Protein AF-R7HJP2-F1 (afdb_monomer_lite)

Foldseek 3Di:
DDQAQPWAAEPVRFTWHFNDWDQDPNFIKTFTATPVPRDTAIFTDDPRYTYHDPDPVSRVVRLVVVLVPCPPPDDSVVPDPDDDPVVVVVVVSVVVVVVVVVVD

Radius of gyration: 13.5 Å; chains: 1; bounding box: 38×28×32 Å

Structure (mmCIF, N/CA/C/O backbone):
data_AF-R7HJP2-F1
#
_entry.id   AF-R7HJP2-F1
#
loop_
_atom_site.group_PDB
_atom_site.id
_atom_site.type_symbol
_atom_site.label_atom_id
_atom_site.label_alt_id
_atom_site.label_comp_id
_atom_site.label_asym_id
_atom_site.label_entity_id
_atom_site.label_seq_id
_atom_site.pdbx_PDB_ins_code
_atom_site.Cartn_x
_atom_site.Cartn_y
_atom_site.Cartn_z
_atom_site.occupancy
_atom_site.B_iso_or_equiv
_atom_site.auth_seq_id
_atom_site.auth_comp_id
_atom_site.auth_asym_id
_atom_site.auth_atom_id
_atom_site.pdbx_PDB_model_num
ATOM 1 N N . MET A 1 1 ? -11.604 -10.694 -5.825 1.00 54.28 1 MET A N 1
ATOM 2 C CA . MET A 1 1 ? -12.032 -9.339 -6.214 1.00 54.28 1 MET A CA 1
ATOM 3 C C . MET A 1 1 ? -10.788 -8.577 -6.587 1.00 54.28 1 MET A C 1
ATOM 5 O O . MET A 1 1 ? -9.931 -8.406 -5.728 1.00 54.28 1 MET A O 1
ATOM 9 N N . ASP A 1 2 ? -10.667 -8.234 -7.862 1.00 70.00 2 ASP A N 1
ATOM 10 C CA . ASP A 1 2 ? -9.607 -7.354 -8.331 1.00 70.00 2 ASP A CA 1
ATOM 11 C C . ASP A 1 2 ? -9.995 -5.920 -7.948 1.00 70.00 2 ASP A C 1
ATOM 13 O O . ASP A 1 2 ? -11.079 -5.449 -8.310 1.00 70.00 2 ASP A O 1
ATOM 17 N N . LEU A 1 3 ? -9.197 -5.299 -7.079 1.00 78.06 3 LEU A N 1
ATOM 18 C CA . LEU A 1 3 ? -9.408 -3.916 -6.638 1.00 78.06 3 LEU A CA 1
ATOM 19 C C . LEU A 1 3 ? -8.527 -2.948 -7.429 1.00 78.06 3 LEU A C 1
ATOM 21 O O . LEU A 1 3 ? -8.677 -1.747 -7.258 1.00 78.06 3 LEU A O 1
ATOM 25 N N . VAL A 1 4 ? -7.624 -3.445 -8.279 1.00 82.31 4 VAL A N 1
ATOM 26 C CA . VAL A 1 4 ? -6.729 -2.598 -9.067 1.00 82.31 4 VAL A CA 1
ATOM 27 C C . VAL A 1 4 ? -7.550 -1.758 -10.048 1.00 82.31 4 VAL A C 1
ATOM 29 O O . VAL A 1 4 ? -8.477 -2.253 -10.685 1.00 82.31 4 VAL A O 1
ATOM 32 N N . GLY A 1 5 ? -7.240 -0.466 -10.127 1.00 78.62 5 GLY A N 1
ATOM 33 C CA . GLY A 1 5 ? -7.970 0.530 -10.909 1.00 78.62 5 GLY A CA 1
ATOM 34 C C . GLY A 1 5 ? -9.267 1.025 -10.265 1.00 78.62 5 GLY A C 1
ATOM 35 O O . GLY A 1 5 ? -9.909 1.909 -10.824 1.00 78.62 5 GLY A O 1
ATOM 36 N N . LYS A 1 6 ? -9.671 0.494 -9.101 1.00 85.38 6 LYS A N 1
ATOM 37 C CA . LYS A 1 6 ? -10.838 1.004 -8.372 1.00 85.38 6 LYS A CA 1
ATOM 38 C C . LYS A 1 6 ? -10.448 2.131 -7.430 1.00 85.38 6 LYS A C 1
ATOM 40 O O . LYS A 1 6 ? -9.408 2.069 -6.774 1.00 85.38 6 LYS A O 1
ATOM 45 N N . THR A 1 7 ? -11.342 3.103 -7.320 1.00 89.44 7 THR A N 1
ATOM 46 C CA . THR A 1 7 ? -11.304 4.119 -6.273 1.00 89.44 7 THR A CA 1
ATOM 47 C C . THR A 1 7 ? -11.880 3.538 -4.990 1.00 89.44 7 THR A C 1
ATOM 49 O O . THR A 1 7 ? -12.980 2.982 -4.997 1.00 89.44 7 THR A O 1
ATOM 52 N N . LEU A 1 8 ? -11.126 3.636 -3.902 1.00 89.94 8 LEU A N 1
ATOM 53 C CA . LEU A 1 8 ? -11.549 3.274 -2.556 1.00 89.94 8 LEU A CA 1
ATOM 54 C C . LEU A 1 8 ? -11.334 4.475 -1.637 1.00 89.94 8 LEU A C 1
ATOM 56 O O . LEU A 1 8 ? -10.412 5.261 -1.851 1.00 89.94 8 LEU A O 1
ATOM 60 N N . CYS A 1 9 ? -12.167 4.589 -0.610 1.00 90.94 9 CYS A N 1
ATOM 61 C CA . CYS A 1 9 ? -12.001 5.607 0.417 1.00 90.94 9 CYS A CA 1
ATOM 62 C C . CYS A 1 9 ? -11.136 5.073 1.556 1.00 90.94 9 CYS A C 1
ATOM 64 O O . CYS A 1 9 ? -11.234 3.891 1.921 1.00 90.94 9 CYS A O 1
ATOM 66 N N . ASP A 1 10 ? -10.310 5.941 2.120 1.00 89.69 10 ASP A N 1
ATOM 67 C CA . ASP A 1 10 ? -9.657 5.673 3.391 1.00 89.69 10 ASP A CA 1
ATOM 68 C C . ASP A 1 10 ? -10.602 5.927 4.585 1.00 89.69 10 ASP A C 1
ATOM 70 O O . ASP A 1 10 ? -11.780 6.261 4.432 1.00 89.69 10 ASP A O 1
ATOM 74 N N . GLU A 1 11 ? -10.078 5.757 5.796 1.00 86.62 11 GLU A N 1
ATOM 75 C CA . GLU A 1 11 ? -10.783 6.033 7.051 1.00 86.62 11 GLU A CA 1
ATOM 76 C C . GLU A 1 11 ? -11.162 7.510 7.257 1.00 86.62 11 GLU A C 1
ATOM 78 O O . GLU A 1 11 ? -12.068 7.799 8.041 1.00 86.62 11 GLU A O 1
ATOM 83 N N . THR A 1 12 ? -10.511 8.438 6.549 1.00 86.06 12 THR A N 1
ATOM 84 C CA . THR A 1 12 ? -10.820 9.875 6.589 1.00 86.06 12 THR A CA 1
ATOM 85 C C . THR A 1 12 ? -11.843 10.302 5.529 1.00 86.06 12 THR A C 1
ATOM 87 O O . THR A 1 12 ? -12.389 11.404 5.610 1.00 86.06 12 THR A O 1
ATOM 90 N N . GLY A 1 13 ? -12.171 9.411 4.588 1.00 85.62 13 GLY A N 1
ATOM 91 C CA . GLY A 1 13 ? -13.083 9.663 3.472 1.00 85.62 13 GLY A CA 1
ATOM 92 C C . GLY A 1 13 ? -12.389 10.197 2.218 1.00 85.62 13 GLY A C 1
ATOM 93 O O . GLY A 1 13 ? -13.066 10.517 1.241 1.00 85.62 13 GLY A O 1
ATOM 94 N N . GLU A 1 14 ? -11.061 10.283 2.216 1.00 88.19 14 GLU A N 1
ATOM 95 C CA . GLU A 1 14 ? -10.278 10.619 1.038 1.00 88.19 14 GLU A CA 1
ATOM 96 C C . GLU A 1 14 ? -10.286 9.469 0.030 1.00 88.19 14 GLU A C 1
ATOM 98 O O . GLU A 1 14 ? -10.159 8.292 0.368 1.00 88.19 14 GLU A O 1
ATOM 103 N N . GLU A 1 15 ? -10.419 9.825 -1.243 1.00 89.94 15 GLU A N 1
ATOM 104 C CA . GLU A 1 15 ? -10.473 8.870 -2.339 1.00 89.94 15 GLU A CA 1
ATOM 105 C C . GLU A 1 15 ? -9.080 8.562 -2.886 1.00 89.94 15 GLU A C 1
ATOM 107 O O . GLU A 1 15 ? -8.305 9.457 -3.241 1.00 89.94 15 GLU A O 1
ATOM 112 N N . TYR A 1 16 ? -8.790 7.271 -3.021 1.00 89.56 16 TYR A N 1
ATOM 113 C CA . TYR A 1 16 ? -7.543 6.764 -3.569 1.00 89.56 16 TYR A CA 1
ATOM 114 C C . TYR A 1 16 ? -7.808 5.711 -4.643 1.00 89.56 16 TYR A C 1
ATOM 116 O O . TYR A 1 16 ? -8.585 4.775 -4.450 1.00 89.56 16 TYR A O 1
ATOM 124 N N . VAL A 1 17 ? -7.107 5.810 -5.770 1.00 88.12 17 VAL A N 1
ATOM 125 C CA . VAL A 1 17 ? -7.125 4.799 -6.831 1.00 88.12 17 VAL A CA 1
ATOM 126 C C . VAL A 1 17 ? -6.089 3.731 -6.522 1.00 88.12 17 VAL A C 1
ATOM 128 O O . VAL A 1 17 ? -4.898 4.020 -6.400 1.00 88.12 17 VAL A O 1
ATOM 131 N N . VAL A 1 18 ? -6.521 2.477 -6.418 1.00 87.38 18 VAL A N 1
ATOM 132 C CA . VAL A 1 18 ? -5.622 1.347 -6.160 1.00 87.38 18 VAL A CA 1
ATOM 133 C C . VAL A 1 18 ? -4.801 1.039 -7.409 1.00 87.38 18 VAL A C 1
ATOM 135 O O . VAL A 1 18 ? -5.332 0.622 -8.434 1.00 87.38 18 VAL A O 1
ATOM 138 N N . LEU A 1 19 ? -3.484 1.177 -7.312 1.00 82.81 19 LEU A N 1
ATOM 139 C CA . LEU A 1 19 ? -2.540 0.881 -8.391 1.00 82.81 19 LEU A CA 1
ATOM 140 C C . LEU A 1 19 ? -2.086 -0.578 -8.375 1.00 82.81 19 LEU A C 1
ATOM 142 O O . LEU A 1 19 ? -1.875 -1.176 -9.429 1.00 82.81 19 LEU A O 1
ATOM 146 N N . LYS A 1 20 ? -1.912 -1.161 -7.183 1.00 82.88 20 LYS A N 1
ATOM 147 C CA . LYS A 1 20 ? -1.474 -2.553 -7.035 1.00 82.88 20 LYS A CA 1
ATOM 148 C C . LYS A 1 20 ? -1.893 -3.140 -5.695 1.00 82.88 20 LYS A C 1
ATOM 150 O O . LYS A 1 20 ? -1.890 -2.448 -4.683 1.00 82.88 20 LYS A O 1
ATOM 155 N N . LEU A 1 21 ? -2.195 -4.437 -5.684 1.00 84.62 21 LEU A N 1
ATOM 156 C CA . LEU A 1 21 ? -2.418 -5.211 -4.464 1.00 84.62 21 LEU A CA 1
ATO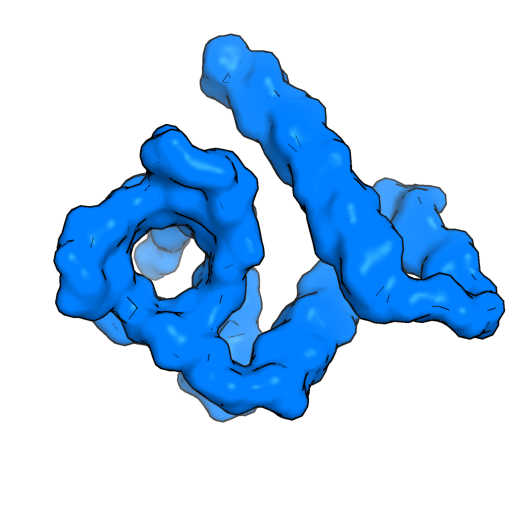M 157 C C . LEU A 1 21 ? -1.186 -6.057 -4.132 1.00 84.62 21 LEU A C 1
ATOM 159 O O . LEU A 1 21 ? -0.625 -6.721 -5.003 1.00 84.62 21 LEU A O 1
ATOM 163 N N . ILE A 1 22 ? -0.794 -6.066 -2.862 1.00 84.38 22 ILE A N 1
ATOM 164 C CA . ILE A 1 22 ? 0.301 -6.874 -2.313 1.00 84.38 22 ILE A CA 1
ATOM 165 C C . ILE A 1 22 ? -0.239 -7.648 -1.119 1.00 84.38 22 ILE A C 1
ATOM 167 O O . ILE A 1 22 ? -1.063 -7.144 -0.363 1.00 84.38 22 ILE A O 1
ATOM 171 N N . ASN A 1 23 ? 0.222 -8.878 -0.927 1.00 84.88 23 ASN A N 1
ATOM 172 C CA . ASN A 1 23 ? -0.109 -9.652 0.262 1.00 84.88 23 ASN A CA 1
ATOM 173 C C . ASN A 1 23 ? 1.130 -9.736 1.157 1.00 84.88 23 ASN A C 1
ATOM 175 O O . ASN A 1 23 ? 2.100 -10.410 0.811 1.00 84.88 23 ASN A O 1
ATOM 179 N N . TYR A 1 24 ? 1.109 -9.033 2.285 1.00 81.94 24 TYR A N 1
ATOM 180 C CA . TYR A 1 24 ? 2.197 -8.999 3.255 1.00 81.94 24 TYR A CA 1
ATOM 181 C C . TYR A 1 24 ? 1.792 -9.773 4.503 1.00 81.94 24 TYR A C 1
ATOM 183 O O . TYR A 1 24 ? 0.922 -9.341 5.250 1.00 81.94 24 TYR A O 1
ATOM 191 N N . LYS A 1 25 ? 2.419 -10.931 4.743 1.00 84.50 25 LYS A N 1
ATOM 192 C CA . LYS A 1 25 ? 2.169 -11.771 5.934 1.00 84.50 25 LYS A CA 1
ATOM 193 C C . LYS A 1 25 ? 0.671 -12.022 6.207 1.00 84.50 25 LYS A C 1
ATOM 195 O O . LYS A 1 25 ? 0.221 -11.907 7.340 1.00 84.50 25 LYS A O 1
ATOM 200 N N . ALA A 1 26 ? -0.082 -12.367 5.160 1.00 82.31 26 ALA A N 1
ATOM 201 C CA . ALA A 1 26 ? -1.540 -12.570 5.169 1.00 82.31 26 ALA A CA 1
ATOM 202 C C . ALA A 1 26 ? -2.403 -11.299 5.326 1.00 82.31 26 ALA A C 1
ATOM 204 O O . ALA A 1 26 ? -3.629 -11.398 5.375 1.00 82.31 26 ALA A O 1
ATOM 205 N N . ILE A 1 27 ? -1.794 -10.114 5.338 1.00 84.81 27 ILE A N 1
ATOM 206 C CA . ILE A 1 27 ? -2.481 -8.825 5.271 1.00 84.81 27 ILE A CA 1
ATOM 207 C C . ILE A 1 27 ? -2.502 -8.372 3.812 1.00 84.81 27 ILE A C 1
ATOM 209 O O . ILE A 1 27 ? -1.461 -8.252 3.164 1.00 84.81 27 ILE A O 1
ATOM 213 N N . LYS A 1 28 ? -3.697 -8.105 3.280 1.00 88.50 28 LYS A N 1
ATOM 214 C CA . LYS A 1 28 ? -3.828 -7.471 1.966 1.00 88.50 28 LYS A CA 1
ATOM 215 C C . LYS A 1 28 ? -3.510 -5.993 2.099 1.00 88.50 28 LYS A C 1
ATOM 217 O O . LYS A 1 28 ? -4.162 -5.297 2.869 1.00 88.50 28 LYS A O 1
ATOM 222 N N . CYS A 1 29 ? -2.561 -5.525 1.309 1.00 88.19 29 CYS A N 1
ATOM 223 C CA . CYS A 1 29 ? -2.185 -4.128 1.216 1.00 88.19 29 CYS A CA 1
ATOM 224 C C . CYS A 1 29 ? -2.415 -3.621 -0.208 1.00 88.19 29 CYS A C 1
ATOM 226 O O . CYS A 1 29 ? -2.250 -4.362 -1.177 1.00 88.19 29 CYS A O 1
ATOM 228 N N . ALA A 1 30 ? -2.797 -2.361 -0.332 1.00 87.75 30 ALA A N 1
ATOM 229 C CA . ALA A 1 30 ? -2.956 -1.662 -1.592 1.00 87.75 30 ALA A CA 1
ATOM 230 C C . ALA A 1 30 ? -1.928 -0.541 -1.664 1.00 87.75 30 ALA A C 1
ATOM 232 O O . ALA A 1 30 ? -1.830 0.278 -0.754 1.00 87.75 30 ALA A O 1
ATOM 233 N N . TYR A 1 31 ? -1.187 -0.491 -2.761 1.00 86.31 31 TYR A N 1
ATOM 234 C CA . TYR A 1 31 ? -0.515 0.727 -3.174 1.00 86.31 31 TYR A CA 1
ATOM 235 C C . TYR A 1 31 ? -1.528 1.558 -3.948 1.00 86.31 31 TYR A C 1
ATOM 237 O O . TYR A 1 31 ? -2.048 1.083 -4.961 1.00 86.31 31 TYR A O 1
ATOM 245 N N . ALA A 1 32 ? -1.849 2.745 -3.449 1.00 87.56 32 ALA A N 1
ATOM 246 C CA . ALA A 1 32 ? -2.893 3.590 -4.006 1.00 87.56 32 ALA A CA 1
ATOM 247 C C . ALA A 1 32 ? -2.422 5.042 -4.126 1.00 87.56 32 ALA A C 1
ATOM 249 O O . ALA A 1 32 ? -1.517 5.471 -3.408 1.00 87.56 32 ALA A O 1
ATOM 250 N N . VAL A 1 33 ? -3.023 5.783 -5.052 1.00 84.31 33 VAL A N 1
ATOM 251 C CA . VAL A 1 33 ? -2.738 7.199 -5.311 1.00 84.31 33 VAL A CA 1
ATOM 252 C C . VAL A 1 33 ? -3.966 8.040 -5.002 1.00 84.31 33 VAL A C 1
ATOM 254 O O . VAL A 1 33 ? -5.068 7.672 -5.400 1.00 84.31 33 VAL A O 1
ATOM 257 N N . SER A 1 34 ? -3.787 9.141 -4.278 1.00 85.56 34 SER A N 1
ATOM 258 C CA . SER A 1 34 ? -4.856 10.087 -3.968 1.00 85.56 34 SER A CA 1
ATOM 259 C C . SER A 1 34 ? -5.407 10.680 -5.257 1.00 85.56 34 SER A C 1
ATOM 261 O O . SER A 1 34 ? -4.641 11.132 -6.109 1.00 85.56 34 SER A O 1
ATOM 263 N N . VAL A 1 35 ? -6.733 10.712 -5.377 1.00 83.31 35 VAL A N 1
ATOM 264 C CA . VAL A 1 35 ? -7.422 11.358 -6.504 1.00 83.31 35 VAL A CA 1
ATOM 265 C C . VAL A 1 35 ? -7.224 12.878 -6.473 1.00 83.31 35 VAL A C 1
ATOM 267 O O . VAL A 1 35 ? -7.171 13.510 -7.523 1.00 83.31 35 VAL A O 1
ATO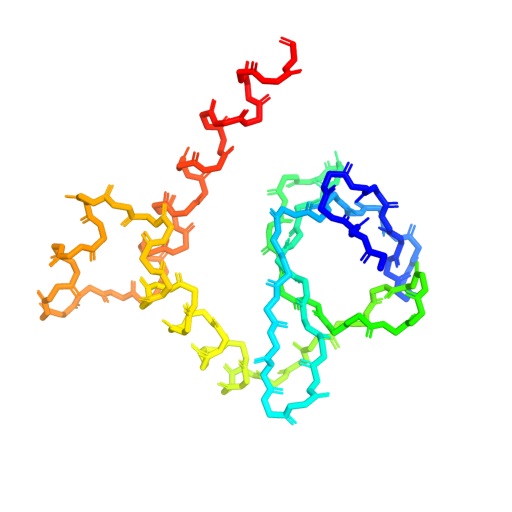M 270 N N . ASN A 1 36 ? -7.085 13.461 -5.279 1.00 80.50 36 ASN A N 1
ATOM 271 C CA . ASN A 1 36 ? -7.062 14.913 -5.085 1.00 80.50 36 ASN A CA 1
ATOM 272 C C . ASN A 1 36 ? -5.650 15.504 -5.001 1.00 80.50 36 ASN A C 1
ATOM 274 O O . ASN A 1 36 ? -5.465 16.677 -5.320 1.00 80.50 36 ASN A O 1
ATOM 278 N N . SER A 1 37 ? -4.668 14.712 -4.563 1.00 74.69 37 SER A N 1
ATOM 279 C CA . SER A 1 37 ? -3.341 15.228 -4.194 1.00 74.69 37 SER A CA 1
ATOM 280 C C . SER A 1 37 ? -2.178 14.518 -4.893 1.00 74.69 37 SER A C 1
ATOM 282 O O . SER A 1 37 ? -1.029 14.773 -4.539 1.00 74.69 37 SER A O 1
ATOM 284 N N . ASP A 1 38 ? -2.442 13.590 -5.828 1.00 73.12 38 ASP A N 1
ATOM 285 C CA . ASP A 1 38 ? -1.436 12.725 -6.487 1.00 73.12 38 ASP A CA 1
ATOM 286 C C . ASP A 1 38 ? -0.534 11.928 -5.513 1.00 73.12 38 ASP A C 1
ATOM 288 O O . ASP A 1 38 ? 0.428 11.259 -5.911 1.00 73.12 38 ASP A O 1
ATOM 292 N N . GLU A 1 39 ? -0.858 11.970 -4.220 1.00 79.00 39 GLU A N 1
ATOM 293 C CA . GLU A 1 39 ? -0.064 11.417 -3.138 1.00 79.00 39 GLU A CA 1
ATOM 294 C C . GLU A 1 39 ? -0.214 9.900 -3.103 1.00 79.00 39 GLU A C 1
ATOM 296 O O . GLU A 1 39 ? -1.320 9.366 -3.010 1.00 79.00 39 GLU A O 1
ATOM 301 N N . LYS A 1 40 ? 0.911 9.187 -3.174 1.00 77.12 40 LYS A N 1
ATOM 302 C CA . LYS A 1 40 ? 0.926 7.724 -3.190 1.00 77.12 40 LYS A CA 1
ATOM 303 C C . LYS A 1 40 ? 1.197 7.183 -1.798 1.00 77.12 40 LYS A C 1
ATOM 305 O O . LYS A 1 40 ? 2.191 7.534 -1.166 1.00 77.12 40 LYS A O 1
ATOM 310 N N . LYS A 1 41 ? 0.341 6.272 -1.349 1.00 83.12 41 LYS A N 1
ATOM 311 C CA . LYS A 1 41 ? 0.403 5.662 -0.021 1.00 83.12 41 LYS A CA 1
ATOM 312 C C . LYS A 1 41 ? 0.152 4.162 -0.092 1.00 83.12 41 LYS A C 1
ATOM 314 O O . LYS A 1 41 ? -0.460 3.643 -1.028 1.00 83.12 41 LYS A O 1
ATOM 319 N N . ILE A 1 42 ? 0.674 3.457 0.909 1.00 87.06 42 ILE A N 1
ATOM 320 C CA . ILE A 1 42 ? 0.395 2.039 1.122 1.00 87.06 42 ILE A CA 1
ATOM 321 C C . ILE A 1 42 ? -0.645 1.940 2.227 1.00 87.06 42 ILE A C 1
ATOM 323 O O . ILE A 1 42 ? -0.425 2.404 3.344 1.00 87.06 42 ILE A O 1
ATOM 327 N N . PHE A 1 43 ? -1.748 1.287 1.906 1.00 90.00 43 PHE A N 1
ATOM 328 C CA . PHE A 1 43 ? -2.860 1.060 2.809 1.00 90.00 43 PHE A CA 1
ATOM 329 C C . PHE A 1 43 ? -3.035 -0.428 3.060 1.00 90.00 43 PHE A C 1
ATOM 331 O O . PHE A 1 43 ? -2.723 -1.256 2.204 1.00 90.00 43 PHE A O 1
ATOM 338 N N . GLN A 1 44 ? -3.592 -0.780 4.206 1.00 91.00 44 GLN A N 1
ATOM 339 C CA . GLN A 1 44 ? -4.172 -2.091 4.425 1.00 91.00 44 GLN A CA 1
ATOM 340 C C . GLN A 1 44 ? -5.585 -2.104 3.835 1.00 91.00 44 GLN A C 1
ATOM 342 O O . GLN A 1 44 ? -6.385 -1.206 4.069 1.00 91.00 44 GLN A O 1
ATOM 347 N N . VAL A 1 45 ? -5.910 -3.142 3.074 1.00 89.44 45 VAL A N 1
ATOM 348 C CA . VAL A 1 45 ? -7.242 -3.330 2.500 1.00 89.44 45 VAL A CA 1
ATOM 349 C C . VAL A 1 45 ? -8.108 -4.078 3.500 1.00 89.44 45 VAL A C 1
ATOM 351 O O . VAL A 1 45 ? -7.801 -5.217 3.867 1.00 89.44 45 VAL A O 1
ATOM 354 N N . SER A 1 46 ? -9.225 -3.469 3.885 1.00 87.19 46 SER A N 1
ATOM 355 C CA . SER A 1 46 ? -10.237 -4.094 4.733 1.00 87.19 46 SER A CA 1
ATOM 356 C C . SER A 1 46 ? -11.603 -3.996 4.063 1.00 87.19 46 SER A C 1
ATOM 358 O O . SER A 1 46 ? -12.212 -2.931 3.995 1.00 87.19 46 SER A O 1
ATOM 360 N N . GLY A 1 47 ? -12.081 -5.111 3.503 1.00 83.69 47 GLY A N 1
ATOM 361 C CA . GLY A 1 47 ? -13.308 -5.122 2.702 1.00 83.69 47 GLY A CA 1
ATOM 362 C C . GLY A 1 47 ? -13.188 -4.218 1.469 1.00 83.69 47 GLY A C 1
ATOM 363 O O . GLY A 1 47 ? -12.377 -4.498 0.587 1.00 83.69 47 GLY A O 1
ATOM 364 N N . ASN A 1 48 ? -13.990 -3.148 1.436 1.00 80.38 48 ASN A N 1
ATOM 365 C CA . ASN A 1 48 ? -13.976 -2.101 0.403 1.00 80.38 48 ASN A CA 1
ATOM 366 C C . ASN A 1 48 ? -13.352 -0.776 0.895 1.00 80.38 48 ASN A C 1
ATOM 368 O O . ASN A 1 48 ? -13.528 0.248 0.245 1.00 80.38 48 ASN A O 1
ATOM 372 N N . GLY A 1 49 ? -12.671 -0.778 2.042 1.00 85.31 49 GLY A N 1
ATOM 373 C CA . GLY A 1 49 ? -12.009 0.401 2.600 1.00 85.31 49 GLY A CA 1
ATOM 374 C C . GLY A 1 49 ? -10.489 0.274 2.607 1.00 85.31 49 GLY A C 1
ATOM 375 O O . GLY A 1 49 ? -9.935 -0.836 2.593 1.00 85.31 49 GLY A O 1
ATOM 376 N N . LEU A 1 50 ? -9.827 1.426 2.654 1.00 89.75 50 LEU A N 1
ATOM 377 C CA . LEU A 1 50 ? -8.393 1.555 2.875 1.00 89.75 50 LEU A CA 1
ATOM 378 C C . LEU A 1 50 ? -8.136 1.991 4.321 1.00 89.75 50 LEU A C 1
ATOM 380 O O . LEU A 1 50 ? -8.781 2.896 4.835 1.00 89.75 50 LEU A O 1
ATOM 384 N N . ILE A 1 51 ? -7.200 1.323 4.983 1.00 90.25 51 ILE A N 1
ATOM 385 C CA . ILE A 1 51 ? -6.769 1.647 6.344 1.00 90.25 51 ILE A CA 1
ATOM 386 C C . ILE A 1 51 ? -5.323 2.111 6.266 1.00 90.25 51 ILE A C 1
ATOM 388 O O . ILE A 1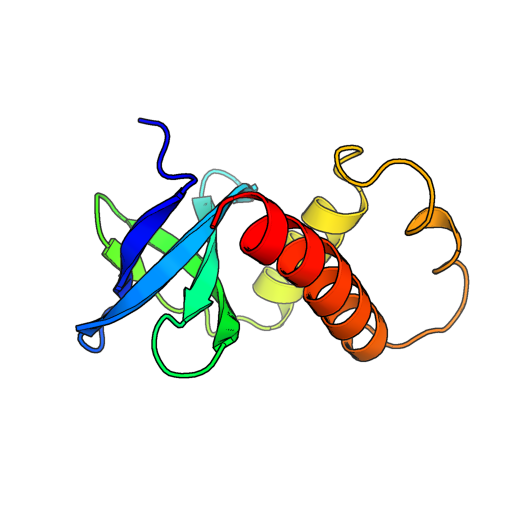 51 ? -4.483 1.424 5.669 1.00 90.25 51 ILE A O 1
ATOM 392 N N . SER A 1 52 ? -5.027 3.270 6.841 1.00 86.00 52 SER A N 1
ATOM 393 C CA . SER A 1 52 ? -3.670 3.809 6.848 1.00 86.00 52 SER A CA 1
ATOM 394 C C . SER A 1 52 ? -2.746 2.917 7.675 1.00 86.00 52 SER A C 1
ATOM 396 O O . SER A 1 52 ? -3.106 2.408 8.734 1.00 86.00 52 SER A O 1
ATOM 398 N N . ILE A 1 53 ? -1.534 2.681 7.170 1.00 84.94 53 ILE A N 1
ATOM 399 C CA . ILE A 1 53 ? -0.513 1.922 7.896 1.00 84.94 53 ILE A CA 1
ATOM 400 C C . ILE A 1 53 ? 0.475 2.917 8.498 1.00 84.94 53 ILE A C 1
ATOM 402 O O . ILE A 1 53 ? 1.286 3.486 7.779 1.00 84.94 53 ILE A O 1
ATOM 406 N N . ASP A 1 54 ? 0.491 3.072 9.820 1.00 75.69 54 ASP A N 1
ATOM 407 C CA . ASP A 1 54 ? 1.467 3.954 10.490 1.00 75.69 54 ASP A CA 1
ATOM 408 C C . ASP A 1 54 ? 2.847 3.305 10.688 1.00 75.69 54 ASP A C 1
ATOM 410 O O . ASP A 1 54 ? 3.851 3.955 11.001 1.00 75.69 54 ASP A O 1
ATOM 414 N N . SER A 1 55 ? 2.931 1.985 10.514 1.00 78.88 55 SER A N 1
ATOM 415 C CA . SER A 1 55 ? 4.166 1.237 10.732 1.00 78.88 55 SER A CA 1
ATOM 416 C C . SER A 1 55 ? 5.155 1.453 9.587 1.00 78.88 55 SER A C 1
ATOM 418 O O . SER A 1 55 ? 5.116 0.766 8.565 1.00 78.88 55 SER A O 1
ATOM 420 N N . LYS A 1 56 ? 6.124 2.353 9.798 1.00 74.50 56 LYS A N 1
ATOM 421 C CA . LYS A 1 56 ? 7.233 2.615 8.858 1.00 74.50 56 LYS A CA 1
ATOM 422 C C . LYS A 1 56 ? 7.966 1.345 8.420 1.00 74.50 56 LYS A C 1
ATOM 424 O O . LYS A 1 56 ? 8.329 1.218 7.256 1.00 74.50 56 LYS A O 1
ATOM 429 N N . LYS A 1 57 ? 8.171 0.394 9.340 1.00 75.00 57 LYS A N 1
ATOM 430 C CA . LYS A 1 57 ? 8.814 -0.892 9.027 1.00 75.00 57 LYS A CA 1
ATOM 431 C C . LYS A 1 57 ? 7.963 -1.718 8.062 1.00 75.00 57 LYS A C 1
ATOM 433 O O . LYS A 1 57 ? 8.494 -2.284 7.117 1.00 75.00 57 LYS A O 1
ATOM 438 N N . MET A 1 58 ? 6.653 -1.760 8.289 1.00 78.44 58 MET A N 1
ATOM 439 C CA . MET A 1 58 ? 5.723 -2.498 7.438 1.00 78.44 58 MET A CA 1
ATOM 440 C C . MET A 1 58 ? 5.617 -1.865 6.050 1.00 78.44 58 MET A C 1
ATOM 442 O O . MET A 1 58 ? 5.713 -2.583 5.062 1.00 78.44 58 MET A O 1
ATOM 446 N N . ILE A 1 59 ? 5.506 -0.534 5.975 1.00 78.88 59 ILE A N 1
ATOM 447 C CA . ILE A 1 59 ? 5.569 0.211 4.709 1.00 78.88 59 ILE A CA 1
ATOM 448 C C . ILE A 1 59 ? 6.855 -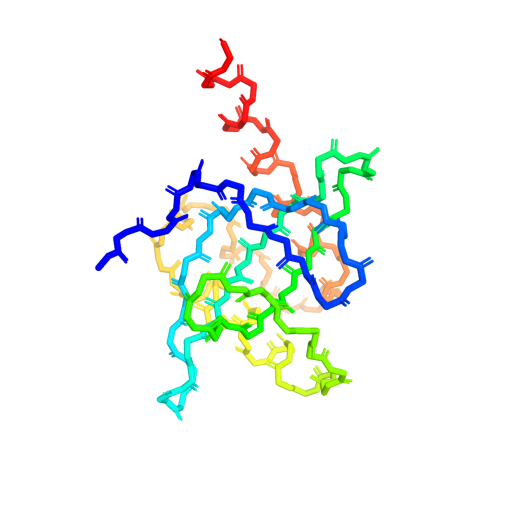0.147 3.967 1.00 78.88 59 ILE A C 1
ATOM 450 O O . ILE A 1 59 ? 6.791 -0.543 2.811 1.00 78.88 59 ILE A O 1
ATOM 454 N N . ASN A 1 60 ? 8.009 -0.067 4.634 1.00 76.56 60 ASN A N 1
ATOM 455 C CA . ASN A 1 60 ? 9.291 -0.347 4.001 1.00 76.56 60 ASN A CA 1
ATOM 456 C C . ASN A 1 60 ? 9.392 -1.787 3.477 1.00 76.56 60 ASN A C 1
ATOM 458 O O . ASN A 1 60 ? 9.837 -1.989 2.351 1.00 76.56 60 ASN A O 1
ATOM 462 N N . ASP A 1 61 ? 8.944 -2.781 4.249 1.00 79.25 61 ASP A N 1
ATOM 463 C CA . ASP A 1 61 ? 8.951 -4.177 3.804 1.00 79.25 61 ASP A CA 1
ATOM 464 C C . ASP A 1 61 ? 8.013 -4.399 2.600 1.00 79.25 61 ASP A C 1
ATOM 466 O O . ASP A 1 61 ? 8.368 -5.111 1.662 1.00 79.25 61 ASP A O 1
ATOM 470 N N . ILE A 1 62 ? 6.820 -3.787 2.598 1.00 79.38 62 ILE A N 1
ATOM 471 C CA . ILE A 1 62 ? 5.866 -3.881 1.479 1.00 79.38 62 ILE A CA 1
ATOM 472 C C . ILE A 1 62 ? 6.430 -3.187 0.240 1.00 79.38 62 ILE A C 1
ATOM 474 O O . ILE A 1 62 ? 6.331 -3.729 -0.862 1.00 79.38 62 ILE A O 1
ATOM 478 N N . THR A 1 63 ? 7.049 -2.019 0.413 1.00 74.81 63 THR A N 1
ATOM 479 C CA . THR A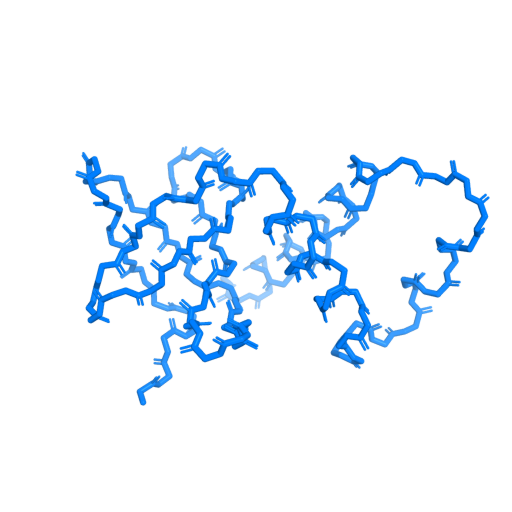 1 63 ? 7.752 -1.317 -0.661 1.00 74.81 63 THR A CA 1
ATOM 480 C C . THR A 1 63 ? 8.863 -2.192 -1.222 1.00 74.81 63 THR A C 1
ATOM 482 O O . THR A 1 63 ? 8.901 -2.371 -2.430 1.00 74.81 63 THR A O 1
ATOM 485 N N . GLN A 1 64 ? 9.700 -2.810 -0.383 1.00 71.94 64 GLN A N 1
ATOM 486 C CA . GLN A 1 64 ? 10.732 -3.761 -0.822 1.00 71.94 64 GLN A CA 1
ATOM 487 C C . GLN A 1 64 ? 10.137 -4.926 -1.627 1.00 71.94 64 GLN A C 1
ATOM 489 O O . GLN A 1 64 ? 10.603 -5.221 -2.724 1.00 71.94 64 GLN A O 1
ATOM 494 N N . MET A 1 65 ? 9.028 -5.514 -1.164 1.00 75.44 65 MET A N 1
ATOM 495 C CA . MET A 1 65 ? 8.316 -6.553 -1.920 1.00 75.44 65 MET A CA 1
ATOM 496 C C . MET A 1 65 ? 7.763 -6.055 -3.261 1.00 75.44 65 MET A C 1
ATOM 498 O O . MET A 1 65 ? 7.699 -6.832 -4.213 1.00 75.44 65 MET A O 1
ATOM 502 N N . LEU A 1 66 ? 7.354 -4.788 -3.357 1.00 70.81 66 LEU A N 1
ATOM 503 C CA . LEU A 1 66 ? 6.960 -4.164 -4.621 1.00 70.81 66 LEU A CA 1
ATOM 504 C C . LEU A 1 66 ? 8.142 -4.018 -5.585 1.00 70.81 66 LEU A C 1
ATOM 506 O O . LEU A 1 66 ? 7.939 -4.230 -6.779 1.00 70.81 66 LEU A O 1
ATOM 510 N N . ILE A 1 67 ? 9.343 -3.712 -5.079 1.00 66.75 67 ILE A N 1
ATOM 511 C CA . ILE A 1 67 ? 10.583 -3.639 -5.877 1.00 66.75 67 ILE A CA 1
ATOM 512 C C . ILE A 1 67 ? 10.963 -5.012 -6.408 1.00 66.75 67 ILE A C 1
ATOM 514 O O . ILE A 1 67 ? 11.237 -5.177 -7.596 1.00 66.75 67 ILE A O 1
ATOM 518 N N . ASP A 1 68 ? 10.956 -6.005 -5.523 1.00 66.25 68 ASP A N 1
ATOM 519 C CA . ASP A 1 68 ? 11.350 -7.373 -5.846 1.00 66.25 68 ASP A CA 1
ATOM 520 C C . ASP A 1 68 ? 10.312 -8.088 -6.719 1.00 66.25 68 ASP A C 1
ATOM 522 O O . ASP A 1 68 ? 10.633 -9.018 -7.471 1.00 66.25 68 ASP A O 1
ATOM 526 N N . SER A 1 69 ? 9.050 -7.657 -6.644 1.00 64.25 69 SER A N 1
ATOM 527 C CA . SER A 1 69 ? 7.989 -8.096 -7.539 1.00 64.25 69 SER A CA 1
ATOM 528 C C . SER A 1 69 ? 8.351 -7.667 -8.965 1.00 64.25 69 SER A C 1
ATOM 530 O O . SER A 1 69 ? 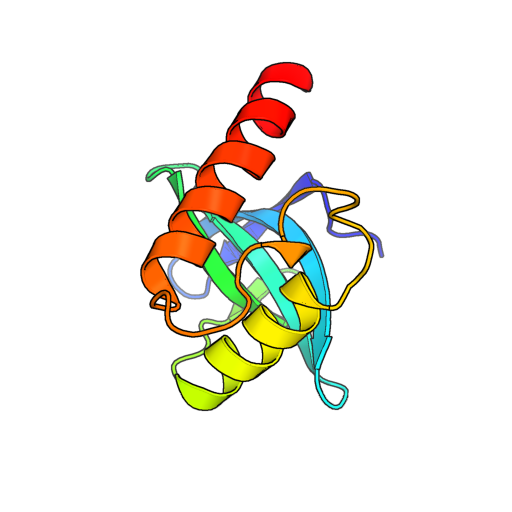8.197 -6.511 -9.348 1.00 64.25 69 SER A O 1
ATOM 532 N N . LYS A 1 70 ? 8.827 -8.635 -9.762 1.00 53.41 70 LYS A N 1
ATOM 533 C CA . LYS A 1 70 ? 9.276 -8.541 -11.172 1.00 53.41 70 LYS A CA 1
ATOM 534 C C . LYS A 1 70 ? 8.270 -7.939 -12.181 1.00 53.41 70 LYS A C 1
ATOM 536 O O . LYS A 1 70 ? 8.444 -8.124 -13.382 1.00 53.41 70 LYS A O 1
ATOM 541 N N . ASP A 1 71 ? 7.223 -7.252 -11.738 1.00 51.78 71 ASP A N 1
ATOM 542 C CA . ASP A 1 71 ? 6.339 -6.445 -12.584 1.00 51.78 71 ASP A CA 1
ATOM 543 C C . ASP A 1 71 ? 7.033 -5.191 -13.132 1.00 51.78 71 ASP A C 1
ATOM 545 O O . ASP A 1 71 ? 6.653 -4.697 -14.191 1.00 51.78 71 ASP A O 1
ATOM 549 N N . ILE A 1 72 ? 8.075 -4.701 -12.456 1.00 51.00 72 ILE A N 1
ATOM 550 C CA . ILE A 1 72 ? 8.921 -3.605 -12.939 1.00 51.00 72 ILE A CA 1
ATOM 551 C C . ILE A 1 72 ? 10.147 -4.234 -13.602 1.00 51.00 72 ILE A C 1
ATOM 553 O O . ILE A 1 72 ? 11.239 -4.308 -13.035 1.00 51.00 72 ILE A O 1
ATOM 557 N N . LYS A 1 73 ? 9.942 -4.809 -14.790 1.00 43.28 73 LYS A N 1
ATOM 558 C CA . LYS A 1 73 ? 11.054 -5.294 -15.608 1.00 43.28 73 LYS A CA 1
ATOM 559 C C . LYS A 1 73 ? 11.874 -4.098 -16.101 1.00 43.28 73 LYS A C 1
ATOM 561 O O . LYS A 1 73 ? 11.330 -3.171 -16.685 1.00 43.28 73 LYS A O 1
ATOM 566 N N . ASP A 1 74 ? 13.176 -4.198 -15.855 1.00 43.12 74 ASP A N 1
ATOM 567 C CA . ASP A 1 74 ? 14.295 -3.556 -16.559 1.00 43.12 74 ASP A CA 1
ATOM 568 C C . ASP A 1 74 ? 14.977 -2.294 -16.003 1.00 43.12 74 ASP A C 1
ATOM 570 O O . ASP A 1 74 ? 16.147 -2.106 -16.326 1.00 43.12 74 ASP A O 1
ATOM 574 N N . GLU A 1 75 ? 14.416 -1.530 -15.061 1.00 45.69 75 GLU A N 1
ATOM 575 C CA . GLU A 1 75 ? 15.141 -0.347 -14.525 1.00 45.69 75 GLU A CA 1
ATOM 576 C C . GLU A 1 75 ? 15.358 -0.326 -13.003 1.00 45.69 75 GLU A C 1
ATOM 578 O O . GLU A 1 75 ? 16.409 0.125 -12.546 1.00 45.69 75 GLU A O 1
ATOM 583 N N . ALA A 1 76 ? 14.474 -0.936 -12.203 1.00 47.06 76 ALA A N 1
ATOM 584 C CA . ALA A 1 76 ? 14.619 -0.982 -10.739 1.00 47.06 76 ALA A CA 1
ATOM 585 C C . ALA A 1 76 ? 15.857 -1.768 -10.250 1.00 47.06 76 ALA A C 1
ATOM 587 O O . ALA A 1 76 ? 16.278 -1.639 -9.103 1.00 47.06 76 ALA A O 1
ATOM 588 N N . ARG A 1 77 ? 16.498 -2.557 -11.126 1.00 41.28 77 ARG A N 1
ATOM 589 C CA . ARG A 1 77 ? 17.730 -3.298 -10.801 1.00 41.28 77 ARG A CA 1
ATOM 590 C C . ARG A 1 77 ? 18.965 -2.405 -10.621 1.00 41.28 77 ARG A C 1
ATOM 592 O O . ARG A 1 77 ? 19.989 -2.923 -10.176 1.00 41.28 77 ARG A O 1
ATOM 599 N N . LYS A 1 78 ? 18.889 -1.114 -10.976 1.00 44.12 78 LYS A N 1
ATOM 600 C CA . LYS A 1 78 ? 19.975 -0.138 -10.781 1.00 44.12 78 LYS A CA 1
ATOM 601 C C . LYS A 1 78 ? 20.027 0.476 -9.385 1.00 44.12 78 LYS A C 1
ATOM 603 O O . LYS A 1 78 ? 21.064 1.031 -9.048 1.00 44.12 78 LYS A O 1
ATOM 608 N N . ILE A 1 79 ? 19.012 0.276 -8.544 1.00 50.09 79 ILE A N 1
ATOM 609 C CA . ILE A 1 79 ? 19.097 0.610 -7.114 1.00 50.09 79 ILE A CA 1
ATOM 610 C C . ILE A 1 79 ? 19.789 -0.548 -6.388 1.00 50.09 79 ILE A C 1
ATOM 612 O O . ILE A 1 79 ? 19.238 -1.237 -5.532 1.00 50.09 79 ILE A O 1
ATOM 616 N N . LYS A 1 80 ? 21.014 -0.833 -6.821 1.00 43.34 80 LYS A N 1
ATOM 617 C CA . LYS A 1 80 ? 21.986 -1.595 -6.053 1.00 43.34 80 LYS A CA 1
ATOM 618 C C . LYS A 1 80 ? 22.971 -0.581 -5.497 1.00 43.34 80 LYS A C 1
ATOM 620 O O . LYS A 1 80 ? 23.533 0.195 -6.258 1.00 43.34 80 LYS A O 1
ATOM 625 N N . ASP A 1 81 ? 23.152 -0.650 -4.184 1.00 42.97 81 ASP A N 1
ATOM 626 C CA . ASP A 1 81 ? 24.146 0.083 -3.400 1.00 42.97 81 ASP A CA 1
ATOM 627 C C . ASP A 1 81 ? 23.932 1.602 -3.275 1.00 42.97 81 ASP A C 1
ATOM 629 O O . ASP A 1 81 ? 24.624 2.411 -3.883 1.00 42.97 81 ASP A O 1
ATOM 633 N N . GLY A 1 82 ? 23.031 1.992 -2.364 1.00 46.31 82 GLY A N 1
ATOM 634 C CA . GLY A 1 82 ? 23.192 3.248 -1.618 1.00 46.31 82 GLY A CA 1
ATOM 635 C C . GLY A 1 82 ? 22.184 4.371 -1.866 1.00 46.31 82 GLY A C 1
ATOM 636 O O . GLY A 1 82 ? 22.243 5.361 -1.140 1.00 46.31 82 GLY A O 1
ATOM 637 N N . GLU A 1 83 ? 21.246 4.245 -2.808 1.00 51.09 83 GLU A N 1
ATOM 638 C CA . GLU A 1 83 ? 20.201 5.268 -2.974 1.00 51.09 83 GLU A CA 1
ATOM 639 C C . GLU A 1 83 ? 19.075 5.117 -1.943 1.00 51.09 83 GLU A C 1
ATOM 641 O O . GLU A 1 83 ? 18.644 4.015 -1.587 1.00 51.09 83 GLU A O 1
ATOM 646 N N . ALA A 1 84 ? 18.627 6.258 -1.417 1.00 54.41 84 ALA A N 1
ATOM 647 C CA . ALA A 1 84 ? 17.622 6.323 -0.374 1.00 54.41 84 ALA A CA 1
ATOM 648 C C . ALA A 1 84 ? 16.261 5.858 -0.910 1.00 54.41 84 ALA A C 1
ATOM 650 O O . ALA A 1 84 ? 15.871 6.162 -2.032 1.00 54.41 84 ALA A O 1
ATOM 651 N N . ILE A 1 85 ? 15.481 5.190 -0.056 1.00 53.41 85 ILE A N 1
ATOM 652 C CA . ILE A 1 85 ? 14.103 4.741 -0.331 1.00 53.41 85 ILE A CA 1
ATOM 653 C C . ILE A 1 85 ? 13.221 5.858 -0.945 1.00 53.41 85 ILE A C 1
ATOM 655 O O . ILE A 1 85 ? 12.290 5.569 -1.694 1.00 53.41 85 ILE A O 1
ATOM 659 N N . ALA A 1 86 ? 13.526 7.130 -0.666 1.00 53.47 86 ALA A N 1
ATOM 660 C CA . ALA A 1 86 ? 12.850 8.297 -1.231 1.00 53.47 86 ALA A CA 1
ATOM 661 C C . ALA A 1 86 ? 12.999 8.427 -2.762 1.00 53.47 86 ALA A C 1
ATOM 663 O O . ALA A 1 86 ? 12.012 8.716 -3.440 1.00 53.47 86 ALA A O 1
ATOM 664 N N . ASP A 1 87 ? 14.183 8.165 -3.319 1.00 54.78 87 ASP A N 1
ATOM 665 C CA . ASP A 1 87 ? 14.415 8.218 -4.769 1.00 54.78 87 ASP A CA 1
ATOM 666 C C . ASP A 1 87 ? 13.690 7.077 -5.491 1.00 54.78 87 ASP A C 1
ATOM 668 O O . ASP A 1 87 ? 13.175 7.249 -6.596 1.00 54.78 87 ASP A O 1
ATOM 672 N N . TYR A 1 88 ? 13.521 5.936 -4.820 1.00 58.44 88 TYR A N 1
ATOM 673 C CA . TYR A 1 88 ? 12.708 4.848 -5.350 1.00 58.44 88 TYR A CA 1
ATOM 674 C C . TYR A 1 88 ? 11.211 5.176 -5.376 1.00 58.44 88 TYR A C 1
ATOM 676 O O . TYR A 1 88 ? 10.531 4.863 -6.354 1.00 58.44 88 TYR A O 1
ATOM 684 N N . PHE A 1 89 ? 10.687 5.842 -4.340 1.00 55.22 89 PHE A N 1
ATOM 685 C CA . PHE A 1 89 ? 9.310 6.342 -4.377 1.00 55.22 89 PHE A CA 1
ATOM 686 C C . PHE A 1 89 ? 9.098 7.306 -5.546 1.00 55.22 89 PHE A C 1
ATOM 688 O O . PHE A 1 89 ? 8.060 7.226 -6.194 1.00 55.22 89 PHE A O 1
ATOM 695 N N . LYS A 1 90 ? 10.089 8.148 -5.864 1.00 61.41 90 LYS A N 1
ATOM 696 C CA . LYS A 1 90 ? 10.056 9.038 -7.031 1.00 61.41 90 LYS A CA 1
ATOM 697 C C . LYS A 1 90 ? 10.076 8.266 -8.356 1.00 61.41 90 LYS A C 1
ATOM 699 O O . LYS A 1 90 ? 9.285 8.577 -9.238 1.00 61.41 90 LYS A O 1
ATOM 704 N N . TYR A 1 91 ? 10.893 7.221 -8.474 1.00 61.47 91 TYR A N 1
ATOM 705 C CA . TYR A 1 91 ? 10.903 6.356 -9.660 1.00 61.47 91 TYR A CA 1
ATOM 706 C C . TYR A 1 91 ? 9.565 5.625 -9.863 1.00 61.47 91 TYR A C 1
ATOM 708 O O . TYR A 1 91 ? 9.029 5.591 -10.970 1.00 61.47 91 TYR A O 1
ATOM 716 N N . LEU A 1 92 ? 8.983 5.071 -8.792 1.00 58.00 92 LEU A N 1
ATOM 717 C CA . LEU A 1 92 ? 7.631 4.509 -8.844 1.00 58.00 92 LEU A CA 1
ATOM 718 C C . LEU A 1 92 ? 6.597 5.572 -9.226 1.00 58.00 92 LEU A C 1
ATOM 720 O O . LEU A 1 92 ? 5.692 5.280 -10.007 1.00 58.00 92 LEU A O 1
ATOM 724 N N . ASP A 1 93 ? 6.733 6.790 -8.697 1.00 61.03 93 ASP A N 1
ATOM 725 C CA . ASP A 1 93 ? 5.874 7.925 -9.035 1.00 61.03 93 ASP A CA 1
ATOM 726 C C . ASP A 1 93 ? 5.874 8.181 -10.540 1.00 61.03 93 ASP A C 1
ATOM 728 O O . ASP A 1 93 ? 4.802 8.238 -11.141 1.00 61.03 93 ASP A O 1
ATOM 732 N N . GLU A 1 94 ? 7.061 8.254 -11.148 1.00 59.62 94 GLU A N 1
ATOM 733 C CA . GLU A 1 94 ? 7.243 8.462 -12.585 1.00 59.62 94 GLU A CA 1
ATOM 734 C C . GLU A 1 94 ? 6.706 7.283 -13.401 1.00 59.62 94 GLU A C 1
ATOM 736 O O . GLU A 1 94 ? 5.891 7.493 -14.301 1.00 59.62 94 GLU A O 1
ATOM 741 N N . PHE A 1 95 ? 7.059 6.045 -13.043 1.00 56.56 95 PHE A N 1
ATOM 742 C CA . PHE A 1 95 ? 6.623 4.840 -13.756 1.00 56.56 95 PHE A CA 1
ATOM 743 C C . PHE A 1 95 ? 5.093 4.678 -13.762 1.00 56.56 95 PHE A C 1
ATOM 745 O O . PHE A 1 95 ? 4.487 4.371 -14.795 1.00 56.56 95 PHE A O 1
ATOM 752 N N . TYR A 1 96 ? 4.437 4.909 -12.619 1.00 55.53 96 TYR A N 1
ATOM 753 C CA . TYR A 1 96 ? 2.977 4.858 -12.540 1.00 55.53 96 TYR A CA 1
ATOM 754 C C . TYR A 1 96 ? 2.311 6.105 -13.141 1.00 55.53 96 TYR A C 1
ATOM 756 O O . TYR A 1 96 ? 1.251 5.952 -13.746 1.00 55.53 96 TYR A O 1
ATOM 764 N N . LYS A 1 97 ? 2.920 7.301 -13.079 1.00 51.25 97 LYS A N 1
ATOM 765 C CA . LYS A 1 97 ? 2.424 8.495 -13.799 1.00 51.25 97 LYS A CA 1
ATOM 766 C C . LYS A 1 97 ? 2.352 8.261 -15.301 1.00 51.25 97 LYS A C 1
ATOM 768 O O . LYS A 1 97 ? 1.341 8.593 -15.918 1.00 51.25 97 LYS A O 1
ATOM 773 N N . THR A 1 98 ? 3.383 7.658 -15.897 1.00 49.62 98 THR A N 1
ATOM 774 C CA . THR A 1 98 ? 3.376 7.359 -17.338 1.00 49.62 98 THR A CA 1
ATOM 775 C C . THR A 1 98 ? 2.254 6.380 -17.697 1.00 49.62 98 THR A C 1
ATOM 777 O O . THR A 1 98 ? 1.617 6.519 -18.741 1.00 49.62 98 THR A O 1
ATOM 780 N N . ARG A 1 99 ? 1.948 5.422 -16.810 1.00 45.88 99 ARG A N 1
ATOM 781 C CA . ARG A 1 99 ? 0.836 4.479 -16.999 1.00 45.88 99 ARG A CA 1
ATOM 782 C C . ARG A 1 99 ? -0.545 5.102 -16.805 1.00 45.88 99 ARG A C 1
ATOM 784 O O . ARG A 1 99 ? -1.430 4.778 -17.586 1.00 45.88 99 ARG A O 1
ATOM 791 N N . ILE A 1 100 ? -0.731 6.000 -15.837 1.00 42.09 100 ILE A N 1
ATOM 792 C CA . ILE A 1 100 ? -2.005 6.716 -15.641 1.00 42.09 100 ILE A CA 1
ATOM 793 C C . ILE A 1 100 ? -2.323 7.587 -16.864 1.00 42.09 100 ILE A C 1
ATOM 795 O O . ILE A 1 100 ? -3.434 7.517 -17.379 1.00 42.09 100 ILE A O 1
ATOM 799 N N . ASN A 1 101 ? -1.335 8.300 -17.414 1.00 38.62 101 ASN A N 1
ATOM 800 C CA . ASN A 1 101 ? -1.521 9.088 -18.642 1.00 38.62 101 ASN A CA 1
ATOM 801 C C . ASN A 1 101 ? -1.785 8.248 -19.900 1.00 38.62 101 ASN A C 1
ATOM 803 O O . ASN A 1 101 ? -2.264 8.785 -20.888 1.00 38.62 101 ASN A O 1
ATOM 807 N N . THR A 1 102 ? -1.466 6.952 -19.890 1.00 36.25 102 THR A N 1
ATOM 808 C CA . THR A 1 102 ? -1.749 6.054 -21.025 1.00 36.25 102 THR A CA 1
ATOM 809 C C . THR A 1 102 ? -3.152 5.435 -20.937 1.00 36.25 102 THR A C 1
ATOM 811 O O . THR A 1 102 ? -3.636 4.877 -21.916 1.00 36.25 102 THR A O 1
ATOM 814 N N . ILE A 1 103 ? -3.800 5.494 -19.767 1.00 39.47 103 ILE A N 1
ATOM 815 C CA . ILE A 1 103 ? -5.146 4.939 -19.535 1.00 39.47 103 ILE A CA 1
ATOM 816 C C . ILE A 1 103 ? -6.234 6.030 -19.644 1.00 39.47 103 ILE A C 1
ATOM 818 O O . ILE A 1 103 ? -7.416 5.693 -19.698 1.00 39.47 103 ILE A O 1
ATOM 822 N N . MET A 1 104 ? -5.848 7.312 -19.706 1.00 36.94 104 MET A N 1
ATOM 823 C CA . MET A 1 104 ? -6.750 8.429 -20.020 1.00 36.94 104 MET A CA 1
ATOM 824 C C . MET A 1 104 ? -7.066 8.520 -21.514 1.00 36.94 104 MET A C 1
ATOM 826 O O . MET A 1 104 ? -6.126 8.379 -22.329 1.00 36.94 104 MET A O 1
#

pLDDT: mean 71.08, std 16.88, range [36.25, 91.0]

Secondary structure (DSSP, 8-state):
---TT-EEEETTS-EEEEEEEEEETTEEEEEEEETTT--EEEEEEETTEEEE---HHHHHHHHHHHHHSTTS-SSGGG--SS--HHHHHHHHHHHHHHHHHHH-

Sequence (104 aa):
MDLVGKTLCDETGEEYVVLKLINYKAIKCAYAVSVNSDEKKIFQVSGNGLISIDSKKMINDITQMLIDSKDIKDEARKIKDGEAIADYFKYLDEFYKTRINTIM